Protein AF-A0A936HMU7-F1 (afdb_monomer)

Mean predicted aligned error: 5.92 Å

pLDDT: mean 84.67, std 13.59, range [40.47, 94.81]

Structure (mmCIF, N/CA/C/O backbone):
data_AF-A0A936HMU7-F1
#
_entry.id   AF-A0A936HMU7-F1
#
loop_
_atom_site.group_PDB
_atom_site.id
_atom_site.type_symbol
_atom_site.label_atom_id
_atom_site.label_alt_id
_atom_site.label_comp_id
_atom_site.label_asym_id
_atom_site.label_entity_id
_atom_site.label_seq_id
_atom_site.pdbx_PDB_ins_code
_atom_site.Cartn_x
_atom_site.Cartn_y
_atom_site.Cartn_z
_atom_site.occupancy
_atom_site.B_iso_or_equiv
_atom_site.auth_seq_id
_atom_site.auth_comp_id
_atom_site.auth_asym_id
_atom_site.auth_atom_id
_atom_site.pdbx_PDB_model_num
ATOM 1 N N . MET A 1 1 ? 19.928 20.722 3.913 1.00 40.47 1 MET A N 1
ATOM 2 C CA . MET A 1 1 ? 18.481 20.673 4.235 1.00 40.47 1 MET A CA 1
ATOM 3 C C . MET A 1 1 ? 17.802 19.628 3.344 1.00 40.47 1 MET A C 1
ATOM 5 O O . MET A 1 1 ? 17.472 19.949 2.217 1.00 40.47 1 MET A O 1
ATOM 9 N N . LYS A 1 2 ? 17.675 18.363 3.778 1.00 43.78 2 LYS A N 1
ATOM 10 C CA . LYS A 1 2 ? 17.078 17.268 2.965 1.00 43.78 2 LYS A CA 1
ATOM 11 C C . LYS A 1 2 ? 16.090 16.372 3.745 1.00 43.78 2 LYS A C 1
ATOM 13 O O . LYS A 1 2 ? 15.793 15.271 3.313 1.00 43.78 2 LYS A O 1
ATOM 18 N N . LYS A 1 3 ? 15.603 16.815 4.914 1.00 43.38 3 LYS A N 1
ATOM 19 C CA . LYS A 1 3 ? 14.759 15.986 5.804 1.00 43.38 3 LYS A CA 1
ATOM 20 C C . LYS A 1 3 ? 13.246 16.238 5.697 1.00 43.38 3 LYS A C 1
ATOM 22 O O . LYS A 1 3 ? 12.484 15.396 6.144 1.00 43.38 3 LYS A O 1
ATOM 27 N N . LYS A 1 4 ? 12.795 17.355 5.106 1.00 44.09 4 LYS A N 1
ATOM 28 C CA . LYS A 1 4 ? 11.357 17.703 5.065 1.00 44.09 4 LYS A CA 1
ATOM 29 C C . LYS A 1 4 ? 10.547 16.832 4.099 1.00 44.09 4 LYS A C 1
ATOM 31 O O . LYS A 1 4 ? 9.446 16.426 4.438 1.00 44.09 4 LYS A O 1
ATOM 36 N N . THR A 1 5 ? 11.120 16.489 2.949 1.00 54.00 5 THR A N 1
ATOM 37 C CA . THR A 1 5 ? 10.418 15.746 1.892 1.00 54.00 5 THR A CA 1
ATOM 38 C C . THR A 1 5 ? 10.158 14.286 2.268 1.00 54.00 5 THR A C 1
ATOM 40 O O . THR A 1 5 ? 9.118 13.742 1.930 1.00 54.00 5 THR A O 1
ATOM 43 N N . SER A 1 6 ? 11.075 13.652 3.013 1.00 56.59 6 SER A N 1
ATOM 44 C CA . SER A 1 6 ? 10.913 12.248 3.426 1.00 56.59 6 SER A CA 1
ATOM 45 C C . SER A 1 6 ? 9.789 12.059 4.445 1.00 56.59 6 SER A C 1
ATOM 47 O O . SER A 1 6 ? 9.114 11.040 4.406 1.00 56.59 6 SER A O 1
ATOM 49 N N . ILE A 1 7 ? 9.606 13.018 5.357 1.00 59.50 7 ILE A N 1
ATOM 50 C CA . ILE A 1 7 ? 8.588 12.928 6.412 1.00 59.50 7 ILE A CA 1
ATOM 51 C C . ILE A 1 7 ? 7.200 13.184 5.814 1.00 59.50 7 ILE A C 1
ATOM 53 O O . ILE A 1 7 ? 6.290 12.400 6.044 1.00 59.50 7 ILE A O 1
ATOM 57 N N . GLN A 1 8 ? 7.066 14.197 4.947 1.00 62.62 8 GLN A N 1
ATOM 58 C CA . GLN A 1 8 ? 5.807 14.477 4.242 1.00 62.62 8 GLN A CA 1
ATOM 59 C C . GLN A 1 8 ? 5.310 13.294 3.405 1.00 62.62 8 GLN A C 1
ATOM 61 O O . GLN A 1 8 ? 4.116 13.005 3.408 1.00 62.62 8 GLN A O 1
ATOM 66 N N . ASN A 1 9 ? 6.218 12.591 2.722 1.00 71.06 9 ASN A N 1
ATOM 67 C CA . ASN A 1 9 ? 5.842 11.424 1.929 1.00 71.06 9 ASN A CA 1
ATOM 68 C C . ASN A 1 9 ? 5.364 10.260 2.811 1.00 71.06 9 ASN A C 1
ATOM 70 O O . ASN A 1 9 ? 4.451 9.549 2.406 1.00 71.06 9 ASN A O 1
ATOM 74 N N . ASN A 1 10 ? 5.937 10.082 4.007 1.00 78.75 10 ASN A N 1
ATOM 75 C CA . ASN A 1 10 ? 5.502 9.048 4.949 1.00 78.75 10 ASN A CA 1
ATOM 76 C C . ASN A 1 10 ? 4.125 9.365 5.545 1.00 78.75 10 ASN A C 1
ATOM 78 O O . ASN A 1 10 ? 3.286 8.472 5.609 1.00 78.75 10 ASN A O 1
ATOM 82 N N . ASP A 1 11 ? 3.861 10.622 5.910 1.00 84.38 11 ASP A N 1
ATOM 83 C CA . ASP A 1 11 ? 2.553 11.036 6.434 1.00 84.38 11 ASP A CA 1
ATOM 84 C C . ASP A 1 11 ? 1.451 10.876 5.376 1.00 84.38 11 ASP A C 1
ATOM 86 O O . ASP A 1 11 ? 0.368 10.362 5.660 1.00 84.38 11 ASP A O 1
ATOM 90 N N . GLN A 1 12 ? 1.728 11.276 4.129 1.00 86.31 12 GLN A N 1
ATOM 91 C CA . GLN A 1 12 ? 0.792 11.104 3.017 1.00 86.31 12 GLN A CA 1
ATOM 92 C C . GLN A 1 12 ? 0.531 9.621 2.733 1.00 86.31 12 GLN A C 1
ATOM 94 O O . GLN A 1 12 ? -0.617 9.212 2.572 1.00 86.31 12 GLN A O 1
ATOM 99 N N . LEU A 1 13 ? 1.585 8.808 2.709 1.00 89.38 13 LEU A N 1
ATOM 100 C CA . LEU A 1 13 ? 1.495 7.366 2.519 1.00 89.38 13 LEU A CA 1
ATOM 101 C C . LEU A 1 13 ? 0.673 6.700 3.624 1.00 89.38 13 LEU A C 1
ATOM 103 O O . LEU A 1 13 ? -0.222 5.913 3.331 1.00 89.38 13 LEU A O 1
ATOM 107 N N . TRP A 1 14 ? 0.927 7.057 4.883 1.00 90.81 14 TRP A N 1
ATOM 108 C CA . TRP A 1 14 ? 0.149 6.577 6.018 1.00 90.81 14 TRP A CA 1
ATOM 109 C C . TRP A 1 14 ? -1.335 6.896 5.849 1.00 90.81 14 TRP A C 1
ATOM 111 O O . TRP A 1 14 ? -2.190 6.022 5.966 1.00 90.81 14 TRP A O 1
ATOM 121 N N . GLN A 1 15 ? -1.644 8.144 5.494 1.00 90.50 15 GLN A N 1
ATOM 122 C CA . GLN A 1 15 ? -3.010 8.590 5.247 1.00 90.50 15 GLN A CA 1
ATOM 123 C C . GLN A 1 15 ? -3.684 7.860 4.077 1.00 90.50 15 GLN A C 1
ATOM 125 O O . GLN A 1 15 ? -4.903 7.706 4.095 1.00 90.50 15 GLN A O 1
ATOM 130 N N . MET A 1 16 ? -2.926 7.430 3.064 1.00 93.25 16 MET A N 1
ATOM 131 C CA . MET A 1 16 ? -3.442 6.635 1.944 1.00 93.25 16 MET A CA 1
ATOM 132 C C . MET A 1 16 ? -3.700 5.177 2.331 1.00 93.25 16 MET A C 1
ATOM 134 O O . MET A 1 16 ? -4.671 4.602 1.856 1.00 93.25 16 MET A O 1
ATOM 138 N N . LEU A 1 17 ? -2.849 4.577 3.167 1.00 93.38 17 LEU A N 1
ATOM 139 C CA . LEU A 1 17 ? -2.928 3.152 3.499 1.00 93.38 17 LEU A CA 1
ATOM 140 C C . LEU A 1 17 ? -3.866 2.867 4.677 1.00 93.38 17 LEU A C 1
ATOM 142 O O . LEU A 1 17 ? -4.719 1.991 4.582 1.00 93.38 17 LEU A O 1
ATOM 146 N N . ALA A 1 18 ? -3.730 3.600 5.784 1.00 92.19 18 ALA A N 1
ATOM 147 C CA . ALA A 1 18 ? -4.407 3.285 7.043 1.00 92.19 18 ALA A CA 1
ATOM 148 C C . ALA A 1 18 ? -5.947 3.189 6.956 1.00 92.19 18 ALA A C 1
ATOM 150 O O . ALA A 1 18 ? -6.507 2.319 7.618 1.00 92.19 18 ALA A O 1
ATOM 151 N N . PRO A 1 19 ? -6.657 4.013 6.156 1.00 91.44 19 PRO A N 1
ATOM 152 C CA . PRO A 1 19 ? -8.116 3.928 6.076 1.00 91.44 19 PRO A CA 1
ATOM 153 C C . PRO A 1 19 ? -8.649 2.707 5.316 1.00 91.44 19 PRO A C 1
ATOM 155 O O . PRO A 1 19 ? -9.817 2.370 5.480 1.00 91.44 19 PRO A O 1
ATOM 158 N N . VAL A 1 20 ? -7.834 2.089 4.455 1.00 91.69 20 VAL A N 1
ATOM 159 C CA . VAL A 1 20 ? -8.286 1.055 3.504 1.00 91.69 20 VAL A CA 1
ATOM 160 C C . VAL A 1 20 ? -7.610 -0.299 3.710 1.00 91.69 20 VAL A C 1
ATOM 162 O O . VAL A 1 20 ? -8.138 -1.315 3.270 1.00 91.69 20 VAL A O 1
ATOM 165 N N . MET A 1 21 ? -6.451 -0.329 4.370 1.00 93.38 21 MET A N 1
ATOM 166 C CA . MET A 1 21 ? -5.648 -1.536 4.545 1.00 93.38 21 MET A CA 1
ATOM 167 C C . MET A 1 21 ? -5.922 -2.196 5.898 1.00 93.38 21 MET A C 1
ATOM 169 O O . MET A 1 21 ? -5.574 -1.650 6.947 1.00 93.38 21 MET A O 1
ATOM 173 N N . GLY A 1 22 ? -6.468 -3.410 5.875 1.00 93.62 22 GLY A N 1
ATOM 174 C CA . GLY A 1 22 ? -6.504 -4.309 7.022 1.00 93.62 22 GLY A CA 1
ATOM 175 C C . GLY A 1 22 ? -5.295 -5.251 7.067 1.00 93.62 22 GLY A C 1
ATOM 176 O O . GLY A 1 22 ? -4.384 -5.216 6.236 1.00 93.62 22 GLY A O 1
ATOM 177 N N . ILE A 1 23 ? -5.268 -6.134 8.072 1.00 94.62 23 ILE A N 1
ATOM 178 C CA . ILE A 1 23 ? -4.162 -7.091 8.264 1.00 94.62 23 ILE A CA 1
ATOM 179 C C . ILE A 1 23 ? -4.012 -8.036 7.058 1.00 94.62 23 ILE A C 1
ATOM 181 O O . ILE A 1 23 ? -2.887 -8.424 6.734 1.00 94.62 23 ILE A O 1
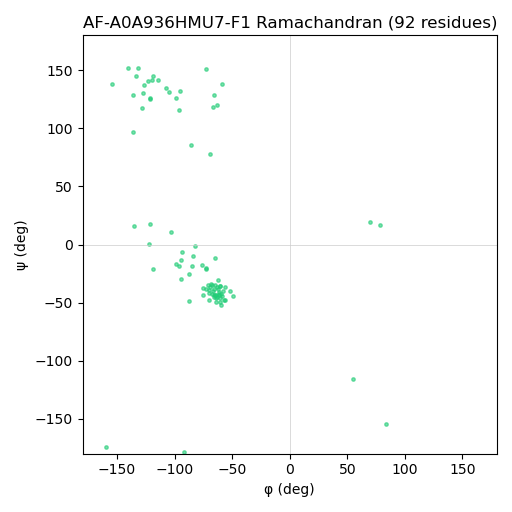ATOM 185 N N . ALA A 1 24 ? -5.117 -8.434 6.423 1.00 93.69 24 ALA A N 1
ATOM 186 C CA . ALA A 1 24 ? -5.099 -9.355 5.289 1.00 93.69 24 ALA A CA 1
ATOM 187 C C . ALA A 1 24 ? -4.494 -8.688 4.046 1.00 93.69 24 ALA A C 1
ATOM 189 O O . ALA A 1 24 ? -3.557 -9.228 3.459 1.00 93.69 24 ALA A O 1
ATOM 190 N N . GLU A 1 25 ? -4.949 -7.478 3.732 1.00 94.44 25 GLU A N 1
ATOM 191 C CA . GLU A 1 25 ? -4.487 -6.667 2.607 1.00 94.44 25 GLU A CA 1
ATOM 192 C C . GLU A 1 25 ? -2.996 -6.346 2.757 1.00 94.44 25 GLU A C 1
ATOM 194 O O . GLU A 1 25 ? -2.209 -6.514 1.828 1.00 94.44 25 GLU A O 1
ATOM 199 N N . ILE A 1 26 ? -2.554 -5.974 3.966 1.00 94.81 26 ILE A N 1
ATOM 200 C CA . ILE A 1 26 ? -1.131 -5.720 4.232 1.00 94.81 26 ILE A CA 1
ATOM 201 C C . ILE A 1 26 ? -0.285 -6.966 3.959 1.00 94.81 26 ILE A C 1
ATOM 203 O O . ILE A 1 26 ? 0.800 -6.862 3.380 1.00 94.81 26 ILE A O 1
ATOM 207 N N . ARG A 1 27 ? -0.750 -8.151 4.372 1.00 93.00 27 ARG A N 1
ATOM 208 C CA . ARG A 1 27 ? -0.013 -9.404 4.147 1.00 93.00 27 ARG A CA 1
ATOM 209 C C . ARG A 1 27 ? 0.082 -9.750 2.668 1.00 93.00 27 ARG A C 1
ATOM 211 O O . ARG A 1 27 ? 1.135 -10.225 2.250 1.00 93.00 27 ARG A O 1
ATOM 218 N N . GLU A 1 28 ? -0.974 -9.505 1.905 1.00 92.56 28 GLU A N 1
ATOM 219 C CA . GLU A 1 28 ? -0.993 -9.724 0.461 1.00 92.56 28 GLU A CA 1
ATOM 220 C C . GLU A 1 28 ? 0.009 -8.811 -0.252 1.00 92.56 28 GLU A C 1
ATOM 222 O O . GLU A 1 28 ? 0.883 -9.304 -0.968 1.00 92.56 28 GLU A O 1
ATOM 227 N N . VAL A 1 29 ? -0.017 -7.506 0.044 1.00 92.44 29 VAL A N 1
ATOM 228 C CA . VAL A 1 29 ? 0.964 -6.559 -0.502 1.00 92.44 29 VAL A CA 1
ATOM 229 C C . VAL A 1 29 ? 2.378 -6.969 -0.107 1.00 92.44 29 VAL A C 1
ATOM 231 O O . VAL A 1 29 ? 3.269 -7.001 -0.947 1.00 92.44 29 VAL A O 1
ATOM 234 N N . GLN A 1 30 ? 2.616 -7.349 1.150 1.00 92.25 30 GLN A N 1
ATOM 235 C CA . GLN A 1 30 ? 3.937 -7.815 1.578 1.00 92.25 30 GLN A CA 1
ATOM 236 C C . GLN A 1 30 ? 4.381 -9.103 0.870 1.00 92.25 30 GLN A C 1
ATOM 238 O O . GLN A 1 30 ? 5.569 -9.239 0.587 1.00 92.25 30 GLN A O 1
ATOM 243 N N . ALA A 1 31 ? 3.472 -10.039 0.584 1.00 89.94 31 ALA A N 1
ATOM 244 C CA . ALA A 1 31 ? 3.776 -11.253 -0.174 1.00 89.94 31 ALA A CA 1
ATOM 245 C C . ALA A 1 31 ? 4.155 -10.916 -1.621 1.00 89.94 31 ALA A C 1
ATOM 247 O O . ALA A 1 31 ? 5.189 -11.368 -2.118 1.00 89.94 31 ALA A O 1
ATOM 248 N N . TYR A 1 32 ? 3.395 -10.031 -2.266 1.00 89.56 32 TYR A N 1
ATOM 249 C CA . TYR A 1 32 ? 3.752 -9.497 -3.575 1.00 89.56 32 TYR A CA 1
ATOM 250 C C . TYR A 1 32 ? 5.128 -8.816 -3.559 1.00 89.56 32 TYR A C 1
ATOM 252 O O . TYR A 1 32 ? 6.005 -9.150 -4.356 1.00 89.56 32 TYR A O 1
ATOM 260 N N . LEU A 1 33 ? 5.382 -7.950 -2.576 1.00 88.25 33 LEU A N 1
ATOM 261 C CA . LEU A 1 33 ? 6.678 -7.300 -2.398 1.00 88.25 33 LEU A CA 1
ATOM 262 C C . LEU A 1 33 ? 7.804 -8.277 -2.048 1.00 88.25 33 LEU A C 1
ATOM 264 O O . LEU A 1 33 ? 8.953 -7.859 -2.098 1.00 88.25 33 LEU A O 1
ATOM 268 N N . ARG A 1 34 ? 7.543 -9.540 -1.696 1.00 87.62 34 ARG A N 1
ATOM 269 C CA . ARG A 1 34 ? 8.567 -10.594 -1.548 1.00 87.62 34 ARG A CA 1
ATOM 270 C C . ARG A 1 34 ? 8.761 -11.427 -2.819 1.00 87.62 34 ARG A C 1
ATOM 272 O O . ARG A 1 34 ? 9.710 -12.200 -2.880 1.00 87.62 34 ARG A O 1
ATOM 279 N N . GLY A 1 35 ? 7.930 -11.230 -3.843 1.00 84.38 35 GLY A N 1
ATOM 280 C CA . GLY A 1 35 ? 7.898 -12.071 -5.041 1.00 84.38 35 GLY A CA 1
ATOM 281 C C . GLY A 1 35 ? 7.169 -13.399 -4.823 1.00 84.38 35 GLY A C 1
ATOM 282 O O . GLY A 1 35 ? 7.342 -14.323 -5.606 1.00 84.38 35 GLY A O 1
ATOM 283 N N . GLU A 1 36 ? 6.369 -13.506 -3.758 1.00 82.56 36 GLU A N 1
ATOM 284 C CA . GLU A 1 36 ? 5.544 -14.687 -3.461 1.00 82.56 36 GLU A CA 1
ATOM 285 C C . GLU A 1 36 ? 4.202 -14.652 -4.208 1.00 82.56 36 GLU A C 1
ATOM 287 O O . GLU A 1 36 ? 3.473 -15.641 -4.222 1.00 82.56 36 GLU A O 1
ATOM 292 N N . SER A 1 37 ? 3.871 -13.518 -4.833 1.00 75.56 37 SER A N 1
ATOM 293 C CA . SER A 1 37 ? 2.665 -13.335 -5.635 1.00 75.56 37 SER A CA 1
ATOM 294 C C . SER A 1 37 ? 2.981 -12.688 -6.985 1.00 75.56 37 SER A C 1
ATOM 296 O O . SER A 1 37 ? 3.944 -11.933 -7.112 1.00 75.56 37 SER A O 1
ATOM 298 N N . HIS A 1 38 ? 2.153 -12.992 -7.987 1.00 70.69 38 HIS A N 1
ATOM 299 C CA . HIS A 1 38 ? 2.315 -12.572 -9.384 1.00 70.69 38 HIS A CA 1
ATOM 300 C C . HIS A 1 38 ? 1.380 -11.417 -9.783 1.00 70.69 38 HIS A C 1
ATOM 302 O O . HIS A 1 38 ? 1.242 -11.131 -10.971 1.00 70.69 38 HIS A O 1
ATOM 308 N N . HIS A 1 39 ? 0.704 -10.769 -8.829 1.00 73.50 39 HIS A N 1
ATOM 309 C CA . HIS A 1 39 ? -0.177 -9.642 -9.141 1.00 73.50 39 HIS A CA 1
ATOM 310 C C . HIS A 1 39 ? 0.632 -8.455 -9.642 1.00 73.50 39 HIS A C 1
ATOM 312 O O . HIS A 1 39 ? 1.454 -7.916 -8.917 1.00 73.50 39 HIS A O 1
ATOM 318 N N . TYR A 1 40 ? 0.399 -8.027 -10.877 1.00 74.94 40 TYR A N 1
ATOM 319 C CA . TYR A 1 40 ? 1.052 -6.830 -11.392 1.00 74.94 40 TYR A CA 1
ATOM 320 C C . TYR A 1 40 ? 0.426 -5.558 -10.833 1.00 74.94 40 TYR A C 1
ATOM 322 O O . TYR A 1 40 ? 1.082 -4.536 -10.843 1.00 74.94 40 TYR A O 1
ATOM 330 N N . ASP A 1 41 ? -0.781 -5.612 -10.285 1.00 83.31 41 ASP A N 1
ATOM 331 C CA . ASP A 1 41 ? -1.506 -4.452 -9.793 1.00 83.31 41 ASP A CA 1
ATOM 332 C C . ASP A 1 41 ? -2.476 -4.924 -8.704 1.00 83.31 41 ASP A C 1
ATOM 334 O O . ASP A 1 41 ? -3.066 -6.003 -8.802 1.00 83.31 41 ASP A O 1
ATOM 338 N N . MET A 1 42 ? -2.583 -4.154 -7.621 1.00 89.75 42 MET A N 1
ATOM 339 C CA . MET A 1 42 ? -3.393 -4.491 -6.446 1.00 89.75 42 MET A CA 1
ATOM 340 C C . MET A 1 42 ? -4.346 -3.347 -6.117 1.00 89.75 42 MET A C 1
ATOM 342 O O . MET A 1 42 ? -3.946 -2.183 -6.139 1.00 89.75 42 MET A O 1
ATOM 346 N N . GLY A 1 43 ? -5.597 -3.674 -5.797 1.00 92.38 43 GLY A N 1
ATOM 347 C CA . GLY A 1 43 ? -6.642 -2.702 -5.478 1.00 92.38 43 GLY A CA 1
ATOM 348 C C . GLY A 1 43 ? -7.327 -3.010 -4.149 1.00 92.38 43 GLY A C 1
ATOM 349 O O . GLY A 1 43 ? -7.774 -4.133 -3.935 1.00 92.38 43 GLY A O 1
ATOM 350 N N . TYR A 1 44 ? -7.443 -1.999 -3.288 1.00 92.81 44 TYR A N 1
ATOM 351 C CA . TYR A 1 44 ? -8.033 -2.073 -1.951 1.00 92.81 44 TYR A CA 1
ATOM 352 C C . TYR A 1 44 ? -8.951 -0.873 -1.716 1.00 92.81 44 TYR A C 1
ATOM 354 O O . TYR A 1 44 ? -8.496 0.217 -1.366 1.00 92.81 44 TYR A O 1
ATOM 362 N N . GLY A 1 45 ? -10.256 -1.059 -1.931 1.00 90.62 45 GLY A N 1
ATOM 363 C CA . GLY A 1 45 ? -11.228 0.033 -1.8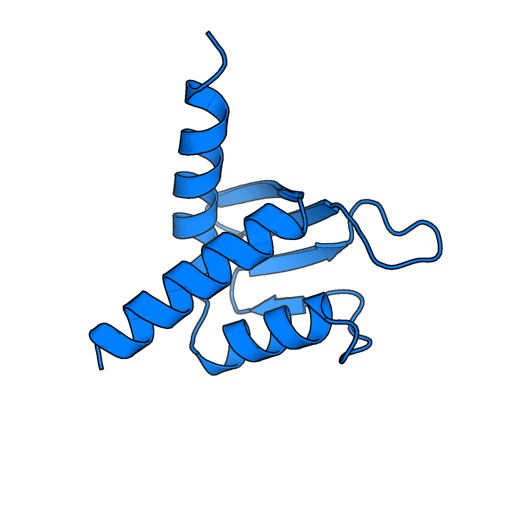46 1.00 90.62 45 GLY A CA 1
ATOM 364 C C . GLY A 1 45 ? -10.846 1.196 -2.768 1.00 90.62 45 GLY A C 1
ATOM 365 O O . GLY A 1 45 ? -10.781 1.031 -3.983 1.00 90.62 45 GLY A O 1
ATOM 366 N N . ASP A 1 46 ? -10.550 2.353 -2.175 1.00 92.81 46 ASP A N 1
ATOM 367 C CA . ASP A 1 46 ? -10.180 3.584 -2.887 1.00 92.81 46 ASP A CA 1
ATOM 368 C C . ASP A 1 46 ? -8.696 3.654 -3.293 1.00 92.81 46 ASP A C 1
ATOM 370 O O . ASP A 1 46 ? -8.278 4.650 -3.890 1.00 92.81 46 ASP A O 1
ATOM 374 N N . LEU A 1 47 ? -7.890 2.643 -2.952 1.00 94.75 47 LEU A N 1
ATOM 375 C CA . LEU A 1 47 ? -6.451 2.589 -3.204 1.00 94.75 47 LEU A CA 1
ATOM 376 C C . LEU A 1 47 ? -6.111 1.591 -4.313 1.00 94.75 47 LEU A C 1
ATOM 378 O O . LEU A 1 47 ? -6.541 0.444 -4.274 1.00 94.75 47 LEU A O 1
ATOM 382 N N . SER A 1 48 ? -5.243 1.990 -5.239 1.00 94.56 48 SER A N 1
ATOM 383 C CA . SER A 1 48 ? -4.520 1.080 -6.127 1.00 94.56 48 SER A CA 1
ATOM 384 C C . SER A 1 48 ? -3.010 1.190 -5.916 1.00 94.56 48 SER A C 1
ATOM 386 O O . SER A 1 48 ? -2.485 2.268 -5.625 1.00 94.56 48 SER A O 1
ATOM 388 N N . ILE A 1 49 ? -2.312 0.065 -6.053 1.00 93.00 49 ILE A N 1
ATOM 389 C CA . ILE A 1 49 ? -0.861 -0.073 -5.928 1.00 93.00 49 ILE A CA 1
ATOM 390 C C . ILE A 1 49 ? -0.359 -0.791 -7.178 1.00 93.00 49 ILE A C 1
ATOM 392 O O . I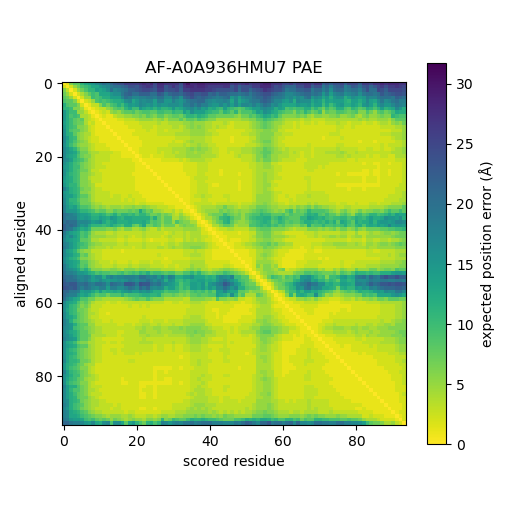LE A 1 49 ? -0.714 -1.944 -7.416 1.00 93.00 49 ILE A O 1
ATOM 396 N N . GLU A 1 50 ? 0.482 -0.123 -7.960 1.00 90.88 50 GLU A N 1
ATOM 397 C CA . GLU A 1 50 ? 1.031 -0.660 -9.207 1.00 90.88 50 GLU A CA 1
ATOM 398 C C . GLU A 1 50 ? 2.553 -0.423 -9.289 1.00 90.88 50 GLU A C 1
ATOM 400 O O . GLU A 1 50 ? 3.056 0.587 -8.790 1.00 90.88 50 GLU A O 1
ATOM 405 N N . PRO A 1 51 ? 3.328 -1.338 -9.883 1.00 89.56 51 PRO A N 1
ATOM 406 C CA . PRO A 1 51 ? 4.738 -1.164 -10.167 1.00 89.56 51 PRO A CA 1
ATOM 407 C C . PRO A 1 51 ? 4.910 -0.045 -11.196 1.00 89.56 51 PRO A C 1
ATOM 409 O O . PRO A 1 51 ? 4.285 -0.040 -12.254 1.00 89.56 51 PRO A O 1
ATOM 412 N N . TYR A 1 52 ? 5.777 0.914 -10.889 1.00 85.38 52 TYR A N 1
ATOM 413 C CA . TYR A 1 52 ? 5.999 2.088 -11.735 1.00 85.38 52 TYR A CA 1
ATOM 414 C C . TYR A 1 52 ? 7.177 1.900 -12.702 1.00 85.38 52 TYR A C 1
ATOM 416 O O . TYR A 1 52 ? 7.200 2.473 -13.790 1.00 85.38 52 TYR A O 1
ATOM 424 N N . ASP A 1 53 ? 8.174 1.101 -12.313 1.00 79.94 53 ASP A N 1
ATOM 425 C CA . ASP A 1 53 ? 9.452 0.967 -13.020 1.00 79.94 53 ASP A CA 1
ATOM 426 C C . ASP A 1 53 ? 9.766 -0.461 -13.490 1.00 79.94 53 ASP A C 1
ATOM 428 O O . ASP A 1 53 ? 10.918 -0.761 -13.811 1.00 79.94 53 ASP A O 1
ATOM 432 N N . ALA A 1 54 ? 8.765 -1.344 -13.561 1.00 62.06 54 ALA A N 1
ATOM 433 C CA . ALA A 1 54 ? 8.952 -2.751 -13.908 1.00 62.06 54 ALA A CA 1
ATOM 434 C C . ALA A 1 54 ? 9.359 -2.959 -15.383 1.00 62.06 54 ALA A C 1
ATOM 436 O O . ALA A 1 54 ? 8.572 -3.377 -16.229 1.00 62.06 54 ALA A O 1
ATOM 437 N N . ARG A 1 55 ? 10.635 -2.721 -15.710 1.00 58.00 55 ARG A N 1
ATOM 438 C CA . ARG A 1 55 ? 11.271 -3.240 -16.929 1.00 58.00 55 ARG A CA 1
ATOM 439 C C . ARG A 1 55 ? 11.798 -4.649 -16.649 1.00 58.00 55 ARG A C 1
ATOM 441 O O . ARG A 1 55 ? 12.957 -4.817 -16.292 1.00 58.00 55 ARG A O 1
ATOM 448 N N . GLY A 1 56 ? 10.935 -5.655 -16.795 1.00 54.12 56 GLY A N 1
ATOM 449 C CA . GLY A 1 56 ? 11.336 -7.071 -16.849 1.00 54.12 56 GLY A CA 1
ATOM 450 C C . GLY A 1 56 ? 11.864 -7.693 -15.546 1.00 54.12 56 GLY A C 1
ATOM 451 O O . GLY A 1 56 ? 12.539 -8.717 -15.609 1.00 54.12 56 GLY A O 1
ATOM 452 N N . GLY A 1 57 ? 11.577 -7.106 -14.378 1.00 64.12 57 GLY A N 1
ATOM 453 C CA . GLY A 1 57 ? 12.019 -7.604 -13.069 1.00 64.12 57 GLY A CA 1
ATOM 454 C C . GLY A 1 57 ? 11.183 -7.065 -11.901 1.00 64.12 57 GLY A C 1
ATOM 455 O O . GLY A 1 57 ? 10.182 -6.381 -12.114 1.00 64.12 57 GLY A O 1
ATOM 456 N N . ALA A 1 58 ? 11.589 -7.373 -10.662 1.00 69.62 58 ALA A N 1
ATOM 457 C CA . ALA A 1 58 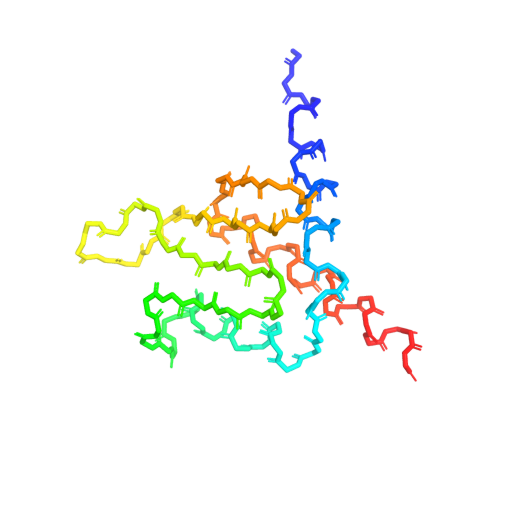? 10.923 -6.879 -9.455 1.00 69.62 58 ALA A CA 1
ATOM 458 C C . ALA A 1 58 ? 11.024 -5.346 -9.367 1.00 69.62 58 ALA A C 1
ATOM 460 O O . ALA A 1 58 ? 12.131 -4.807 -9.311 1.00 69.62 58 ALA A O 1
ATOM 461 N N . SER A 1 59 ? 9.879 -4.658 -9.336 1.00 77.81 59 SER A N 1
ATOM 462 C CA . SER A 1 59 ? 9.822 -3.191 -9.307 1.00 77.81 59 SER A CA 1
ATOM 463 C C . SER A 1 59 ? 10.552 -2.628 -8.088 1.00 77.81 59 SER A C 1
ATOM 465 O O . SER A 1 59 ? 10.426 -3.147 -6.971 1.00 77.81 59 SER A O 1
ATOM 467 N N . THR A 1 60 ? 11.305 -1.548 -8.290 1.00 85.31 60 THR A N 1
ATOM 468 C CA . THR A 1 60 ? 11.928 -0.800 -7.191 1.00 85.31 60 THR A CA 1
ATOM 469 C C . THR A 1 60 ? 11.089 0.404 -6.779 1.00 85.31 60 THR A C 1
ATOM 471 O O . THR A 1 60 ? 11.224 0.877 -5.646 1.00 85.31 60 THR A O 1
ATOM 474 N N . LEU A 1 61 ? 10.173 0.836 -7.650 1.00 89.75 61 LEU A N 1
ATOM 475 C CA . 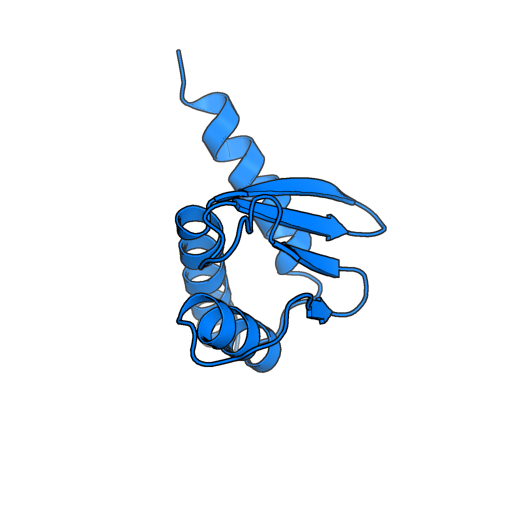LEU A 1 61 ? 9.217 1.909 -7.427 1.00 89.75 61 LEU A CA 1
ATOM 476 C C . LEU A 1 61 ? 7.784 1.414 -7.621 1.00 89.75 61 LEU A C 1
ATOM 478 O O . LEU A 1 61 ? 7.477 0.691 -8.564 1.00 89.75 61 LEU A O 1
ATOM 482 N N . PHE A 1 62 ? 6.901 1.888 -6.757 1.00 91.38 62 PHE A N 1
ATOM 483 C CA . PHE A 1 62 ? 5.467 1.676 -6.817 1.00 91.38 62 PHE A CA 1
ATOM 484 C C . PHE A 1 62 ? 4.767 3.015 -6.931 1.00 91.38 62 PHE A C 1
ATOM 486 O O . PHE A 1 62 ? 5.155 3.989 -6.286 1.00 91.38 62 PHE A O 1
ATOM 493 N N . ARG A 1 63 ? 3.716 3.053 -7.732 1.00 92.44 63 ARG A N 1
ATOM 494 C CA . ARG A 1 63 ? 2.756 4.138 -7.757 1.00 92.44 63 ARG A CA 1
ATOM 495 C C . ARG A 1 63 ? 1.548 3.710 -6.937 1.00 92.44 63 ARG A C 1
ATOM 497 O O . ARG A 1 63 ? 0.965 2.656 -7.170 1.00 92.44 63 ARG A O 1
ATOM 504 N N . LEU A 1 64 ? 1.190 4.541 -5.972 1.00 94.12 64 LEU A N 1
ATOM 505 C CA . LEU A 1 64 ? -0.037 4.424 -5.207 1.00 94.12 64 LEU A CA 1
ATOM 506 C C . LEU A 1 64 ? -0.996 5.491 -5.705 1.00 94.12 64 LEU A C 1
ATOM 508 O O . LEU A 1 64 ? -0.623 6.662 -5.784 1.00 94.12 64 LEU A O 1
ATOM 512 N N . ARG A 1 65 ? -2.234 5.111 -6.001 1.00 94.50 65 ARG A N 1
ATOM 513 C CA . ARG A 1 65 ? -3.304 6.053 -6.334 1.00 94.50 65 ARG A CA 1
ATOM 514 C C . ARG A 1 65 ? -4.432 5.871 -5.345 1.00 94.50 65 ARG A C 1
ATOM 516 O O . ARG A 1 65 ? -4.936 4.771 -5.191 1.00 94.50 65 ARG A O 1
ATOM 523 N N . HIS A 1 66 ? -4.833 6.948 -4.693 1.00 94.69 66 HIS A N 1
ATOM 524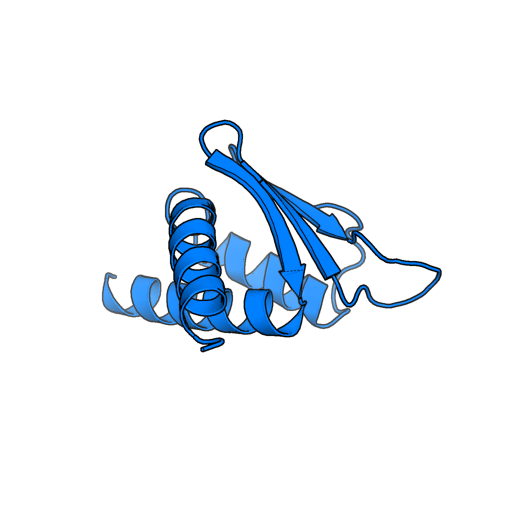 C CA . HIS A 1 66 ? -5.958 6.956 -3.774 1.00 94.69 66 HIS A CA 1
ATOM 525 C C . HIS A 1 66 ? -6.989 7.970 -4.262 1.00 94.69 66 HIS A C 1
ATOM 527 O O . HIS A 1 66 ? -6.647 9.143 -4.439 1.00 94.69 66 HIS A O 1
ATOM 533 N N . LEU A 1 67 ? -8.249 7.559 -4.433 1.00 91.19 67 LEU A N 1
ATOM 534 C CA . LEU A 1 67 ? -9.292 8.396 -5.051 1.00 91.19 67 LEU A CA 1
ATOM 535 C C . LEU A 1 67 ? -9.410 9.790 -4.414 1.00 91.19 67 LEU A C 1
ATOM 537 O O . LEU A 1 67 ? -9.534 10.788 -5.116 1.00 91.19 67 LEU A O 1
ATOM 541 N N . GLN A 1 68 ? -9.302 9.867 -3.087 1.00 89.44 68 GLN A N 1
ATOM 542 C CA . GLN A 1 68 ? -9.424 11.126 -2.338 1.00 89.44 68 GLN A CA 1
ATOM 543 C C . GLN A 1 68 ? -8.097 11.839 -2.025 1.00 89.44 68 GLN A C 1
ATOM 545 O O . GLN A 1 68 ? -8.112 12.978 -1.567 1.00 89.44 68 GLN A O 1
ATOM 550 N N . ARG A 1 69 ? -6.945 11.176 -2.202 1.00 88.31 69 ARG A N 1
ATOM 551 C CA . ARG A 1 69 ? -5.636 11.676 -1.721 1.00 88.31 69 ARG A CA 1
ATOM 552 C C . ARG A 1 69 ? -4.594 11.838 -2.827 1.00 88.31 69 ARG A C 1
ATOM 554 O O . ARG A 1 69 ? -3.482 12.286 -2.556 1.00 88.31 69 ARG A O 1
ATOM 561 N N . GLY A 1 70 ? -4.967 11.522 -4.064 1.00 91.19 70 GLY A N 1
ATOM 562 C CA . GLY A 1 70 ? -4.127 11.688 -5.240 1.00 91.19 70 GLY A CA 1
ATOM 563 C C . GLY A 1 7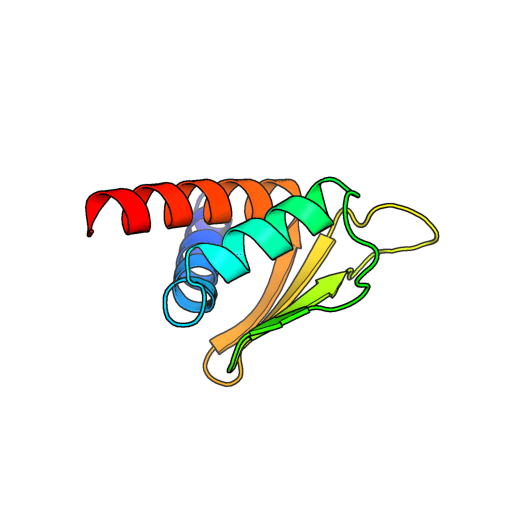0 ? -3.165 10.524 -5.453 1.00 91.19 70 GLY A C 1
ATOM 564 O O . GLY A 1 70 ? -3.429 9.389 -5.059 1.00 91.19 70 GLY A O 1
ATOM 565 N N . GLU A 1 71 ? -2.057 10.813 -6.126 1.00 92.81 71 GLU A N 1
ATOM 566 C CA . GLU A 1 71 ? -1.048 9.834 -6.520 1.00 92.81 71 GLU A CA 1
ATOM 567 C C . GLU A 1 71 ? 0.275 10.091 -5.792 1.00 92.81 71 GLU A C 1
ATOM 569 O O . GLU A 1 71 ? 0.690 11.239 -5.622 1.00 92.81 71 GLU A O 1
ATOM 574 N N . LEU A 1 72 ? 0.951 9.014 -5.396 1.00 91.94 72 LEU A N 1
ATOM 575 C CA . LEU A 1 72 ? 2.276 9.046 -4.792 1.00 91.94 72 LEU A CA 1
ATOM 576 C C . LEU A 1 72 ? 3.149 7.951 -5.409 1.00 91.94 72 LEU A C 1
ATOM 578 O O . LEU A 1 72 ? 2.768 6.785 -5.432 1.00 91.94 72 LEU A O 1
ATOM 582 N N . THR A 1 73 ? 4.348 8.309 -5.869 1.00 91.94 73 THR A N 1
ATOM 583 C CA . THR A 1 73 ? 5.371 7.321 -6.244 1.00 91.94 73 THR A CA 1
ATOM 584 C C . THR A 1 73 ? 6.315 7.092 -5.071 1.00 91.94 73 THR A C 1
ATOM 586 O O . THR A 1 73 ? 6.814 8.046 -4.472 1.00 91.94 73 THR A O 1
ATOM 589 N N . ILE A 1 74 ? 6.584 5.831 -4.749 1.00 90.50 74 ILE A N 1
ATOM 590 C CA . ILE A 1 74 ? 7.364 5.429 -3.584 1.00 90.50 74 ILE A CA 1
ATOM 591 C C . ILE A 1 74 ? 8.287 4.252 -3.884 1.00 90.50 74 ILE A C 1
ATOM 593 O O . ILE A 1 74 ? 7.999 3.420 -4.734 1.00 90.50 74 ILE A O 1
ATOM 597 N N . SER A 1 75 ? 9.402 4.152 -3.162 1.00 90.81 75 SER A N 1
ATOM 598 C CA . SER A 1 75 ? 10.269 2.976 -3.260 1.00 90.81 75 SER A CA 1
ATOM 599 C C . SER A 1 75 ? 9.660 1.741 -2.593 1.00 90.81 75 SER A C 1
ATOM 601 O O . SER A 1 75 ? 8.964 1.847 -1.582 1.00 90.81 75 SER A O 1
ATOM 603 N N . ARG A 1 76 ? 10.020 0.555 -3.096 1.00 89.75 76 ARG A N 1
ATOM 604 C CA . ARG A 1 76 ? 9.714 -0.745 -2.476 1.00 89.75 76 ARG A CA 1
ATOM 605 C C . ARG A 1 76 ? 10.079 -0.779 -0.993 1.00 89.75 76 ARG A C 1
ATOM 607 O O . 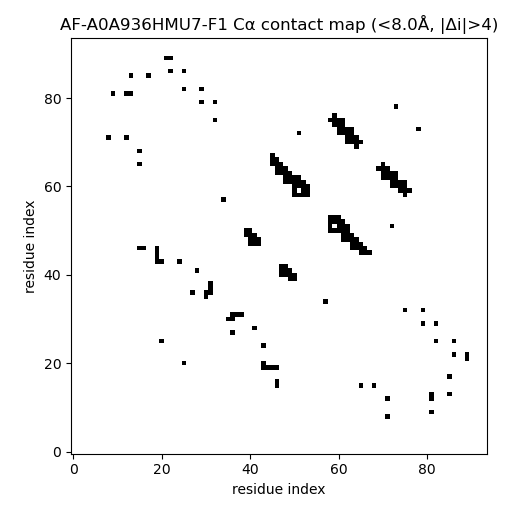ARG A 1 76 ? 9.290 -1.247 -0.182 1.00 89.75 76 ARG A O 1
ATOM 614 N N . ALA A 1 77 ? 11.255 -0.259 -0.639 1.00 89.75 77 ALA A N 1
ATOM 615 C CA . ALA A 1 77 ? 11.742 -0.250 0.739 1.00 89.75 77 ALA A CA 1
ATOM 616 C C . ALA A 1 77 ? 10.870 0.619 1.659 1.00 89.75 77 ALA A C 1
ATOM 618 O O . ALA A 1 77 ? 10.524 0.193 2.759 1.00 89.75 77 ALA A O 1
ATOM 619 N N . ALA A 1 78 ? 10.476 1.810 1.203 1.00 90.25 78 ALA A N 1
ATOM 620 C CA . ALA A 1 78 ? 9.622 2.701 1.985 1.00 90.25 78 ALA A CA 1
ATOM 621 C C . ALA A 1 78 ? 8.186 2.159 2.109 1.00 90.25 78 ALA A C 1
ATOM 623 O O . ALA A 1 78 ? 7.620 2.193 3.200 1.00 90.25 78 ALA A O 1
ATOM 624 N N . LEU A 1 79 ? 7.639 1.567 1.039 1.00 92.06 79 LEU A N 1
ATOM 625 C CA . LEU A 1 79 ? 6.355 0.863 1.096 1.00 92.06 79 LEU A CA 1
ATOM 626 C C . LEU A 1 79 ? 6.410 -0.332 2.063 1.00 92.06 79 LEU A C 1
ATOM 628 O O . LEU A 1 79 ? 5.492 -0.553 2.843 1.00 92.06 79 LEU A O 1
ATOM 632 N N . GLN A 1 80 ? 7.505 -1.089 2.075 1.00 92.94 80 GLN A N 1
ATOM 633 C CA . GLN A 1 80 ? 7.660 -2.204 3.004 1.00 92.94 80 GLN A CA 1
ATOM 634 C C . GLN A 1 80 ? 7.770 -1.737 4.464 1.00 92.94 80 GLN A C 1
ATOM 636 O O . GLN A 1 80 ? 7.166 -2.364 5.333 1.00 92.94 80 GLN A O 1
ATOM 641 N N . SER A 1 81 ? 8.495 -0.643 4.733 1.00 92.69 81 SER A N 1
ATOM 642 C CA . SER A 1 81 ? 8.604 -0.060 6.081 1.00 92.69 81 SER A CA 1
ATOM 643 C C . SER A 1 81 ? 7.239 0.356 6.618 1.00 92.69 81 SER A C 1
ATOM 645 O O . SER A 1 81 ? 6.832 -0.107 7.681 1.00 92.69 81 SER A O 1
ATOM 647 N N . ILE A 1 82 ? 6.484 1.146 5.846 1.00 93.69 82 ILE A N 1
ATOM 648 C CA . ILE A 1 82 ? 5.196 1.669 6.311 1.00 93.69 82 ILE A CA 1
ATOM 649 C C . ILE A 1 82 ? 4.172 0.553 6.544 1.00 93.69 82 ILE A C 1
ATOM 651 O O . ILE A 1 82 ? 3.381 0.619 7.475 1.00 93.69 82 ILE A O 1
ATOM 655 N N . LEU A 1 83 ? 4.195 -0.506 5.725 1.00 94.56 83 LEU A N 1
ATOM 656 C CA . LEU A 1 83 ? 3.289 -1.643 5.883 1.00 94.56 83 LEU A CA 1
ATOM 657 C C . LEU A 1 83 ? 3.604 -2.433 7.155 1.00 94.56 83 LEU A C 1
ATOM 659 O O . LEU A 1 83 ? 2.694 -2.963 7.787 1.00 94.56 83 LEU A O 1
ATOM 663 N N . GLN A 1 84 ? 4.881 -2.526 7.538 1.00 94.19 84 GLN A N 1
ATOM 664 C CA . GLN A 1 84 ? 5.276 -3.131 8.813 1.00 94.19 84 GLN A CA 1
ATOM 665 C C . GLN A 1 84 ? 4.821 -2.280 10.000 1.00 94.19 84 GLN A C 1
ATOM 667 O O . GLN A 1 84 ? 4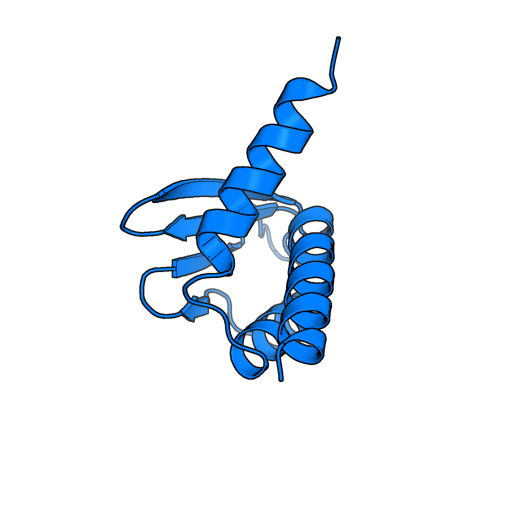.299 -2.827 10.971 1.00 94.19 84 GLN A O 1
ATOM 672 N N . GLU A 1 85 ? 4.977 -0.959 9.909 1.00 93.81 85 GLU A N 1
ATOM 673 C CA . GLU A 1 85 ? 4.502 -0.017 10.927 1.00 93.81 85 GLU A CA 1
ATOM 674 C C . GLU A 1 85 ? 2.977 -0.113 11.091 1.00 93.81 85 GLU A C 1
ATOM 676 O O . GLU A 1 85 ? 2.492 -0.357 12.196 1.00 93.81 85 GLU A O 1
ATOM 681 N N . LEU A 1 86 ? 2.224 -0.071 9.987 1.00 93.44 86 LEU A N 1
ATOM 682 C CA . LEU A 1 86 ? 0.766 -0.194 9.995 1.00 93.44 86 LEU A CA 1
ATOM 683 C C . LEU A 1 86 ? 0.294 -1.543 10.552 1.00 93.44 86 LEU A C 1
ATOM 685 O O . LEU A 1 86 ? -0.623 -1.599 11.369 1.00 93.44 86 LEU A O 1
ATOM 689 N N . LEU A 1 87 ? 0.949 -2.644 10.173 1.00 94.75 87 LEU A N 1
ATOM 690 C CA . LEU A 1 87 ? 0.644 -3.968 10.716 1.00 94.75 87 LEU A CA 1
ATOM 691 C C . LEU A 1 87 ? 0.887 -4.041 12.227 1.00 94.75 87 LEU A C 1
ATOM 693 O O . LEU A 1 87 ? 0.136 -4.713 12.937 1.00 94.75 87 LEU A O 1
ATOM 697 N N . HIS A 1 88 ? 1.945 -3.392 12.717 1.00 94.62 88 HIS A N 1
ATOM 698 C CA . HIS A 1 88 ? 2.232 -3.328 14.144 1.00 94.62 88 HIS A CA 1
ATOM 699 C C . HIS A 1 88 ? 1.154 -2.537 14.891 1.00 94.62 88 HIS A C 1
ATOM 701 O O . HIS A 1 88 ? 0.685 -3.001 15.928 1.00 94.62 88 HIS A O 1
ATOM 707 N N . GLU A 1 89 ? 0.718 -1.396 14.356 1.00 93.62 89 GLU A N 1
ATOM 708 C CA . GLU A 1 89 ? -0.346 -0.592 14.962 1.00 93.62 89 GLU A CA 1
ATOM 709 C C . GLU A 1 89 ? -1.691 -1.321 15.001 1.00 93.62 89 GLU A C 1
ATOM 711 O O . GLU A 1 89 ? -2.314 -1.393 16.062 1.00 93.62 89 GLU A O 1
ATOM 716 N N . LEU A 1 90 ? -2.102 -1.956 13.899 1.00 91.94 90 LEU A N 1
ATOM 717 C CA . LEU A 1 90 ? -3.350 -2.726 13.851 1.00 91.94 90 LEU A CA 1
ATOM 718 C C . LEU A 1 90 ? -3.364 -3.880 14.861 1.00 91.94 90 LEU A C 1
ATOM 720 O O . LEU A 1 90 ? -4.394 -4.160 15.465 1.00 91.94 90 LEU A O 1
ATOM 724 N N . ARG A 1 91 ? -2.216 -4.530 15.093 1.00 92.69 91 ARG A N 1
ATOM 725 C CA . ARG A 1 91 ? -2.078 -5.587 16.112 1.00 92.69 91 ARG A CA 1
ATOM 726 C C . ARG A 1 91 ? -2.091 -5.071 17.549 1.00 92.69 91 ARG A C 1
ATOM 728 O O . ARG A 1 91 ? -2.270 -5.873 18.452 1.00 92.69 91 ARG A O 1
ATOM 735 N N . ARG A 1 92 ? -1.819 -3.783 17.772 1.00 92.06 92 ARG A N 1
ATOM 736 C CA . ARG A 1 92 ? -1.882 -3.159 19.103 1.00 92.06 92 ARG A CA 1
ATOM 737 C C . ARG A 1 92 ? -3.271 -2.633 19.437 1.00 92.06 92 ARG A C 1
ATOM 739 O O . ARG A 1 92 ? -3.567 -2.453 20.612 1.00 92.06 92 ARG A O 1
ATOM 746 N N . ALA A 1 93 ? -4.061 -2.314 18.415 1.00 85.38 93 ALA A N 1
ATOM 747 C CA . ALA A 1 93 ? -5.405 -1.770 18.562 1.00 85.38 93 ALA A CA 1
ATOM 748 C C . ALA A 1 93 ? -6.490 -2.847 18.757 1.00 85.38 93 ALA A C 1
ATOM 750 O O . ALA A 1 93 ? -7.583 -2.506 19.207 1.00 85.38 93 ALA A O 1
ATOM 751 N N . GLY A 1 94 ? -6.205 -4.107 18.405 1.00 71.56 94 GLY A N 1
ATOM 752 C CA . GLY A 1 94 ? -7.073 -5.272 18.632 1.00 71.56 94 GLY A CA 1
ATOM 753 C C . GLY A 1 94 ? -6.611 -6.116 19.808 1.00 71.56 94 GLY A C 1
ATOM 754 O O . GLY A 1 94 ? -7.498 -6.681 20.483 1.00 71.56 94 GLY A O 1
#

Nearest PDB structures (foldseek):
  1ukf-assembly1_A  TM=6.021E-01  e=1.335E-01  Pseudomonas savastanoi pv. phaseolicola
  6nrb-assembly1_5  TM=4.255E-01  e=4.363E+00  Homo sapiens
  6nrd-assembly1_5  TM=3.195E-01  e=1.686E+00  Homo sapiens
  5il9-assembly1_A  TM=5.570E-01  e=5.990E+00  Arabidopsis thaliana
  9gbk-assembly1_E  TM=3.998E-01  e=4.952E+00  Saccharomyces cerevisiae

Radius of gyration: 12.96 Å; Cα contacts (8 Å, |Δi|>4): 105; chains: 1; bounding box: 30×35×36 Å

Solvent-accessible surface area (backbone atoms only — not comparable to full-atom values): 5518 Å² total; per-residue (Å²): 142,81,66,68,68,64,51,54,52,49,55,51,48,47,66,59,41,63,84,56,53,50,73,66,56,45,50,50,53,50,34,38,77,70,67,75,44,86,73,73,59,48,78,40,91,61,29,37,43,32,60,66,60,55,78,91,56,86,47,59,31,30,34,36,38,25,82,92,78,46,74,48,79,43,43,47,68,59,55,52,50,52,47,51,54,50,49,52,50,57,65,71,76,107

Sequence (94 aa):
MKKKTSIQNNDQLWQMLAPVMGIAEIREVQAYLRGESHHYDMGYGDLSIEPYDARGGASTLFRLRHLQRGELTISRAALQSILQELLHELRRAG

Secondary structure (DSSP, 8-state):
--SHHHHHHHHHHHHHHTTT--HHHHHHHHHHTTTS---S-EEETTEEEEESS-SSS--SEEEEEETTTEEEEEEHHHHHHHHHHHHHHHHHH-

Foldseek 3Di:
DPPPVVVVLLVLVCVQDLVFDDLVNLVVVVCVLVVVDDDQKDDTVQKIKHQDDPPPDRGQWIWIQGNPRGIDIDGSVSSNVSSVVSNVVNVVVD